Protein AF-A0A7J6WG09-F1 (afdb_monomer_lite)

pLDDT: mean 73.71, std 20.92, range [39.12, 95.19]

Radius of gyration: 20.55 Å; chains: 1; bounding box: 60×55×43 Å

Secondary structure (DSSP, 8-state):
--------------------S-----------S--PPPPHHHHHHHHHHHHHTT----SS-HHHHHHHHHHHHHHHHH-TTTHHHHHHHHHHHHHHHTTT-HHHHHHHHHHHHHHHT-

Organism: Thalictrum thalictroides (NCBI:txid46969)

Foldseek 3Di:
DDDDDDDDDDDDDDDDDPPDDDPPDDDDPDDPDDPDDQDPLLLVLLVLLLVLVPDDDDPDDSVVVNVSSVVSLVVQCVDPVRVVVSLVSLVVVLVVCVPPDVSSVVVSVVVVCVSVVD

Sequence (118 aa):
MSSSFSPSSSSPGSSRLQQQQQFGGVSQRLRSSSLRKPPEPLRRAVADCLASSSSSSLHGNPSTVASEAAKTLRDYLAASSTTDLAYSVIVEHALAERERSPAVVAKCVILLKRHLMR

Structure (mmCIF, N/CA/C/O backbone):
data_AF-A0A7J6WG09-F1
#
_entry.id   AF-A0A7J6WG09-F1
#
loop_
_atom_site.group_PDB
_atom_site.id
_atom_site.type_symbol
_atom_site.label_atom_id
_atom_site.label_alt_id
_atom_site.label_comp_id
_atom_site.label_asym_id
_atom_site.label_entity_id
_atom_site.label_seq_id
_atom_site.pdbx_PDB_ins_code
_atom_site.Cartn_x
_atom_site.Cartn_y
_atom_site.Cartn_z
_atom_site.occupancy
_atom_site.B_iso_or_equiv
_atom_site.auth_seq_id
_atom_site.auth_comp_id
_atom_site.auth_asym_id
_atom_site.auth_atom_id
_atom_site.pdbx_PDB_model_num
ATOM 1 N N . MET A 1 1 ? 42.810 40.769 25.353 1.00 39.66 1 MET A N 1
ATOM 2 C CA . MET A 1 1 ? 41.442 41.329 25.355 1.00 39.66 1 MET A CA 1
ATOM 3 C C . MET A 1 1 ? 40.710 40.726 24.168 1.00 39.66 1 MET A C 1
ATOM 5 O O . MET A 1 1 ? 41.124 40.955 23.041 1.00 39.66 1 MET A O 1
ATOM 9 N N . SER A 1 2 ? 39.736 39.858 24.433 1.00 41.44 2 SER A N 1
ATOM 10 C CA . SER A 1 2 ? 38.952 39.124 23.432 1.00 41.44 2 SER A CA 1
ATOM 11 C C . SER A 1 2 ? 37.855 40.004 22.830 1.00 41.44 2 SER A C 1
ATOM 13 O O . SER A 1 2 ? 37.256 40.802 23.546 1.00 41.44 2 SER A O 1
ATOM 15 N N . SER A 1 3 ? 37.525 39.812 21.555 1.00 43.69 3 SER A N 1
ATOM 16 C CA . SER A 1 3 ? 36.166 40.051 21.048 1.00 43.69 3 SER A CA 1
ATOM 17 C C . SER A 1 3 ? 35.904 39.199 19.808 1.00 43.69 3 SER A C 1
ATOM 19 O O . SER A 1 3 ? 36.690 39.169 18.866 1.00 43.69 3 SER A O 1
ATOM 21 N N . SER A 1 4 ? 34.797 38.465 19.891 1.00 47.41 4 SER A N 1
ATOM 22 C CA . SER A 1 4 ? 34.216 37.580 18.887 1.00 47.41 4 SER A CA 1
ATOM 23 C C . SER A 1 4 ? 33.743 38.324 17.644 1.00 47.41 4 SER A C 1
ATOM 25 O O . SER A 1 4 ? 33.226 39.431 17.758 1.00 47.41 4 SER A O 1
ATOM 27 N N . PHE A 1 5 ? 33.720 37.624 16.509 1.00 51.56 5 PHE A N 1
ATOM 28 C CA . PHE A 1 5 ? 32.692 37.836 15.492 1.00 51.56 5 PHE A CA 1
ATOM 29 C C . PHE A 1 5 ? 32.085 36.490 15.084 1.00 51.56 5 PHE A C 1
ATOM 31 O O . PHE A 1 5 ? 32.734 35.649 14.466 1.00 51.56 5 PHE A O 1
ATOM 38 N N . SER A 1 6 ? 30.833 36.287 15.494 1.00 54.16 6 SER A N 1
ATOM 39 C CA . SER A 1 6 ? 29.961 35.192 15.067 1.00 54.16 6 SER A CA 1
ATOM 40 C C . SER A 1 6 ? 29.378 35.490 13.678 1.00 54.16 6 SER A C 1
ATOM 42 O O . SER A 1 6 ? 28.986 36.634 13.437 1.00 54.16 6 SER A O 1
ATOM 44 N N . PRO A 1 7 ? 29.213 34.498 12.786 1.00 46.69 7 PRO A N 1
ATOM 45 C CA . PRO A 1 7 ? 28.351 34.639 11.620 1.00 46.69 7 PRO A CA 1
ATOM 46 C C . PRO A 1 7 ? 26.896 34.361 12.024 1.00 46.69 7 PRO A C 1
ATOM 48 O O . PRO A 1 7 ? 26.523 33.225 12.316 1.00 46.69 7 PRO A O 1
ATOM 51 N N . SER A 1 8 ? 26.068 35.405 12.062 1.00 41.91 8 SER A N 1
ATOM 52 C CA . SER A 1 8 ? 24.629 35.263 12.290 1.00 41.91 8 SER A CA 1
ATOM 53 C C . SER A 1 8 ? 23.900 34.879 11.008 1.00 41.91 8 SER A C 1
ATOM 55 O O . SER A 1 8 ? 23.999 35.528 9.969 1.00 41.91 8 SER A O 1
ATOM 57 N N . SER A 1 9 ? 23.125 33.813 11.156 1.00 52.38 9 SER A N 1
ATOM 58 C CA . SER A 1 9 ? 22.064 33.324 10.291 1.00 52.38 9 SER A CA 1
ATOM 59 C C . SER A 1 9 ? 21.100 34.410 9.814 1.00 52.38 9 SER A C 1
ATOM 61 O O . SER A 1 9 ? 20.643 35.236 10.605 1.00 52.38 9 SER A O 1
ATOM 63 N N . SER A 1 10 ? 20.658 34.310 8.563 1.00 50.47 10 SER A N 1
ATOM 64 C CA . SER A 1 10 ? 19.381 34.871 8.114 1.00 50.47 10 SER A CA 1
ATOM 65 C C . SER A 1 10 ? 18.811 33.993 6.998 1.00 50.47 10 SER A C 1
ATOM 67 O O . SER A 1 10 ? 19.282 34.021 5.866 1.00 50.47 10 SER A O 1
ATOM 69 N N . SER A 1 11 ? 17.813 33.174 7.334 1.00 48.09 11 SER A N 1
ATOM 70 C CA . SER A 1 11 ? 16.856 32.614 6.368 1.00 48.09 11 SER A CA 1
ATOM 71 C C . SER A 1 11 ? 15.850 33.708 5.972 1.00 48.09 11 SER A C 1
ATOM 73 O O . SER A 1 11 ? 15.589 34.601 6.779 1.00 48.09 11 SER A O 1
ATOM 75 N N . PRO A 1 12 ? 15.247 33.650 4.771 1.00 47.66 12 PRO A N 1
ATOM 76 C CA . PRO A 1 12 ? 13.875 33.140 4.696 1.00 47.66 12 PRO A CA 1
ATOM 77 C C . PRO A 1 12 ? 13.573 32.357 3.403 1.00 47.66 12 PRO A C 1
ATOM 79 O O . PRO A 1 12 ? 14.334 32.346 2.440 1.00 47.66 12 PRO A O 1
ATOM 82 N N . GLY A 1 13 ? 12.446 31.647 3.424 1.00 47.19 13 GLY A N 1
ATOM 83 C CA . GLY A 1 13 ? 12.064 30.637 2.447 1.00 47.19 13 GLY A CA 1
ATOM 84 C C . GLY A 1 13 ? 11.840 31.115 1.010 1.00 47.19 13 GLY A C 1
ATOM 85 O O . GLY A 1 13 ? 11.351 32.209 0.746 1.00 47.19 13 GLY A O 1
ATOM 86 N N . SER A 1 14 ? 12.079 30.191 0.082 1.00 44.84 14 SER A N 1
ATOM 87 C CA . SER A 1 14 ? 11.419 30.155 -1.221 1.00 44.84 14 SER A CA 1
ATOM 88 C C . SER A 1 14 ? 10.707 28.818 -1.365 1.00 44.84 14 SER A C 1
ATOM 90 O O . SER A 1 14 ? 11.244 27.824 -1.840 1.00 44.84 14 SER A O 1
ATOM 92 N N . SER A 1 15 ? 9.468 28.818 -0.889 1.00 50.62 15 SER A N 1
ATOM 93 C CA . SER A 1 15 ? 8.436 27.882 -1.300 1.00 50.62 15 SER A CA 1
ATOM 94 C C . SER A 1 15 ? 7.737 28.522 -2.491 1.00 50.62 15 SER A C 1
ATOM 96 O O . SER A 1 15 ? 7.113 29.563 -2.311 1.00 50.62 15 SER A O 1
ATOM 98 N N . ARG A 1 16 ? 7.876 27.958 -3.695 1.00 48.69 16 ARG A N 1
ATOM 99 C CA . ARG A 1 16 ? 6.929 28.131 -4.810 1.00 48.69 16 ARG A CA 1
ATOM 100 C C . ARG A 1 16 ? 7.189 27.074 -5.890 1.00 48.69 16 ARG A C 1
ATOM 102 O O . ARG A 1 16 ? 8.178 27.118 -6.604 1.00 48.69 16 ARG A O 1
ATOM 109 N N . LEU A 1 17 ? 6.214 26.171 -6.003 1.00 51.06 17 LEU A N 1
ATOM 110 C CA . LEU A 1 17 ? 5.661 25.666 -7.263 1.00 51.06 17 LEU A CA 1
ATOM 111 C C . LEU A 1 17 ? 6.627 24.998 -8.259 1.00 51.06 17 LEU A C 1
ATOM 113 O O . LEU A 1 17 ? 7.008 25.594 -9.256 1.00 51.06 17 LEU A O 1
ATOM 117 N N . GLN A 1 18 ? 6.809 23.684 -8.108 1.00 46.03 18 GLN A N 1
ATOM 118 C CA . GLN A 1 18 ? 6.645 22.759 -9.244 1.00 46.03 18 GLN A CA 1
ATOM 119 C C . GLN A 1 18 ? 5.692 21.624 -8.857 1.00 46.03 18 GLN A C 1
ATOM 121 O O . GLN A 1 18 ? 5.986 20.434 -8.876 1.00 46.03 18 GLN A O 1
ATOM 126 N N . GLN A 1 19 ? 4.485 22.056 -8.497 1.00 48.72 19 GLN A N 1
ATOM 127 C CA . GLN A 1 19 ? 3.266 21.267 -8.548 1.00 48.72 19 GLN A CA 1
ATOM 128 C C . GLN A 1 19 ? 2.838 21.147 -10.018 1.00 48.72 19 GLN A C 1
ATOM 130 O O . GLN A 1 19 ? 1.933 21.852 -10.438 1.00 48.72 19 GLN A O 1
ATOM 135 N N . GLN A 1 20 ? 3.502 20.309 -10.818 1.00 46.72 20 GLN A N 1
ATOM 136 C CA . GLN A 1 20 ? 2.945 19.794 -12.080 1.00 46.72 20 GLN A CA 1
ATOM 137 C C . GLN A 1 20 ? 3.859 18.727 -12.694 1.00 46.72 20 GLN A C 1
ATOM 139 O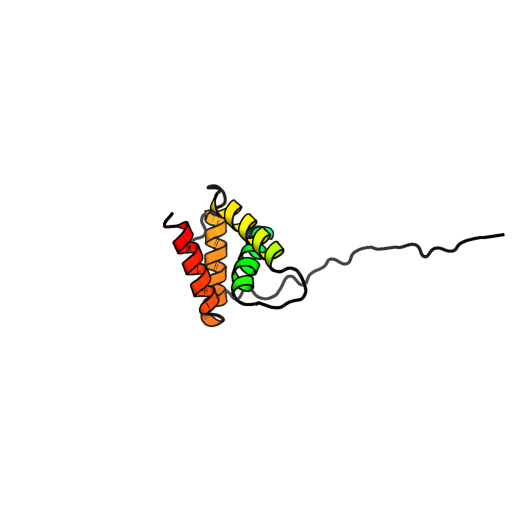 O . GLN A 1 20 ? 4.560 18.964 -13.669 1.00 46.72 20 GLN A O 1
ATOM 144 N N . GLN A 1 21 ? 3.819 17.511 -12.154 1.00 43.38 21 GLN A N 1
ATOM 145 C CA . GLN A 1 21 ? 4.139 16.329 -12.952 1.00 43.38 21 GLN A CA 1
ATOM 146 C C . GLN A 1 21 ? 2.906 15.428 -12.994 1.00 43.38 21 GLN A C 1
ATOM 148 O O . GLN A 1 21 ? 2.626 14.635 -12.101 1.00 43.38 21 GLN A O 1
ATOM 153 N N . GLN A 1 22 ? 2.102 15.733 -14.015 1.00 42.53 22 GLN A N 1
ATOM 154 C CA . GLN A 1 22 ? 1.271 14.842 -14.820 1.00 42.53 22 GLN A CA 1
ATOM 155 C C . GLN A 1 22 ? 0.626 13.651 -14.100 1.00 42.53 22 GLN A C 1
ATOM 157 O O . GLN A 1 22 ? 1.085 12.515 -14.166 1.00 42.53 22 GLN A O 1
ATOM 162 N N . PHE A 1 23 ? -0.561 13.909 -13.550 1.00 39.75 23 PHE A N 1
ATOM 163 C CA . PHE A 1 23 ? -1.635 12.920 -13.584 1.00 39.75 23 PHE A CA 1
ATOM 164 C C . PHE A 1 23 ? -2.135 12.825 -15.035 1.00 39.75 23 PHE A C 1
ATOM 166 O O . PHE A 1 23 ? -2.925 13.654 -15.485 1.00 39.75 23 PHE A O 1
ATOM 173 N N . GLY A 1 24 ? -1.622 11.844 -15.781 1.00 39.12 24 GLY A N 1
ATOM 174 C CA . GLY A 1 24 ? -2.231 11.393 -17.031 1.00 39.12 24 GLY A CA 1
ATOM 175 C C . GLY A 1 24 ? -3.577 10.744 -16.715 1.00 39.12 24 GLY A C 1
ATOM 176 O O . GLY A 1 24 ? -3.650 9.822 -15.906 1.00 39.12 24 GLY A O 1
ATOM 177 N N . GLY A 1 25 ? -4.647 11.297 -17.280 1.00 49.22 25 GLY A N 1
ATOM 178 C CA . GLY A 1 25 ? -6.014 10.887 -16.997 1.00 49.22 25 GLY A CA 1
ATOM 179 C C . GLY A 1 25 ? -6.384 9.530 -17.584 1.00 49.22 25 GLY A C 1
ATOM 180 O O . GLY A 1 25 ? -5.916 9.164 -18.652 1.00 49.22 25 GLY A O 1
ATOM 181 N N . VAL A 1 26 ? -7.301 8.846 -16.901 1.00 40.34 26 VAL A N 1
ATOM 182 C CA . VAL A 1 26 ? -8.430 8.118 -17.496 1.00 40.34 26 VAL A CA 1
ATOM 183 C C . VAL A 1 26 ? -9.480 7.877 -16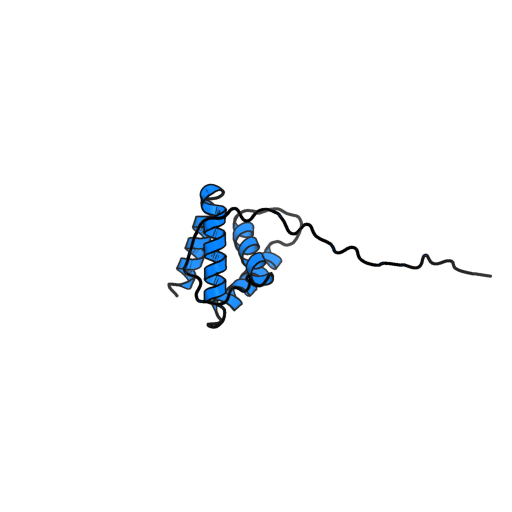.405 1.00 40.34 26 VAL A C 1
ATOM 185 O O . VAL A 1 26 ? -9.160 7.479 -15.288 1.00 40.34 26 VAL A O 1
ATOM 188 N N . SER A 1 27 ? -10.722 8.225 -16.748 1.00 51.00 27 SER A N 1
ATOM 189 C CA . SER A 1 27 ? -12.028 7.861 -16.181 1.00 51.00 27 SER A CA 1
ATOM 190 C C . SER A 1 27 ? -12.055 7.006 -14.914 1.00 51.00 27 SER A C 1
ATOM 192 O O . SER A 1 27 ? -11.573 5.891 -14.976 1.00 51.00 27 SER A O 1
ATOM 194 N N . GLN A 1 28 ? -12.766 7.447 -13.862 1.00 47.31 28 GLN A N 1
ATOM 195 C CA . GLN A 1 28 ? -13.787 6.633 -13.165 1.00 47.31 28 GLN A CA 1
ATOM 196 C C . GLN A 1 28 ? -14.744 7.542 -12.373 1.00 47.31 28 GLN A C 1
ATOM 198 O O . GLN A 1 28 ? -14.392 8.165 -11.369 1.00 47.31 28 GLN A O 1
ATOM 203 N N . ARG A 1 29 ? -15.976 7.621 -12.880 1.00 52.59 29 ARG A N 1
ATOM 204 C CA . ARG A 1 29 ? -17.140 8.348 -12.363 1.00 52.59 29 ARG A CA 1
ATOM 205 C C . ARG A 1 29 ? -17.803 7.569 -11.219 1.00 52.59 29 ARG A C 1
ATOM 207 O O . ARG A 1 29 ? -18.988 7.292 -11.292 1.00 52.59 29 ARG A O 1
ATOM 214 N N . LEU A 1 30 ? -17.055 7.188 -10.186 1.00 49.81 30 LEU A N 1
ATOM 215 C CA . LEU A 1 30 ? -17.594 6.545 -8.979 1.00 49.81 30 LEU A CA 1
ATOM 216 C C . LEU A 1 30 ? -16.671 6.873 -7.790 1.00 49.81 30 LEU A C 1
ATOM 218 O O . LEU A 1 30 ? -15.820 6.076 -7.422 1.00 49.81 30 LEU A O 1
ATOM 222 N N . ARG A 1 31 ? -16.759 8.085 -7.228 1.00 49.28 31 ARG A N 1
ATOM 223 C CA . ARG A 1 31 ? -15.966 8.495 -6.046 1.00 49.28 31 ARG A CA 1
ATOM 224 C C . ARG A 1 31 ? -16.844 9.107 -4.960 1.00 49.28 31 ARG A C 1
ATOM 226 O O . ARG A 1 31 ? -16.646 10.248 -4.552 1.00 49.28 31 ARG A O 1
ATOM 233 N N . SER A 1 32 ? -17.824 8.336 -4.503 1.00 47.16 32 SER A N 1
ATOM 234 C CA . SER A 1 32 ? -18.607 8.682 -3.315 1.00 47.16 32 SER A CA 1
ATOM 235 C C . SER A 1 32 ? -17.951 8.095 -2.058 1.00 47.16 32 SER A C 1
ATOM 237 O O . SER A 1 32 ? -18.446 7.142 -1.476 1.00 47.16 32 SER A O 1
ATOM 239 N N . SER A 1 33 ? -16.804 8.660 -1.676 1.00 46.88 33 SER A N 1
ATOM 240 C CA . SER A 1 33 ? -16.301 8.756 -0.296 1.00 46.88 33 SER A CA 1
ATOM 241 C C . SER A 1 33 ? -15.107 9.732 -0.309 1.00 46.88 33 SER A C 1
ATOM 243 O O . SER A 1 33 ? -14.066 9.481 -0.899 1.00 46.88 33 SER A O 1
ATOM 245 N N . SER A 1 34 ? -15.336 10.939 0.216 1.00 45.47 34 SER A N 1
ATOM 246 C CA . SER A 1 34 ? -14.413 12.071 0.430 1.00 45.47 34 SER A CA 1
ATOM 247 C C . SER A 1 34 ? -13.038 12.081 -0.269 1.00 45.47 34 SER A C 1
ATOM 249 O O . SER A 1 34 ? -12.069 11.480 0.180 1.00 45.47 34 SER A O 1
ATOM 251 N N . LEU A 1 35 ? -12.936 12.953 -1.279 1.00 50.91 35 LEU A N 1
ATOM 252 C CA . LEU A 1 35 ? -11.765 13.396 -2.057 1.00 50.91 35 LEU A CA 1
ATOM 253 C C . LEU A 1 35 ? -10.638 14.069 -1.233 1.00 50.91 35 LEU A C 1
ATOM 255 O O . LEU A 1 35 ? -10.156 15.150 -1.584 1.00 50.91 35 LEU A O 1
ATOM 259 N N . ARG A 1 36 ? -10.186 13.475 -0.130 1.00 63.88 36 ARG A N 1
ATOM 260 C CA . ARG A 1 36 ? -8.967 13.916 0.556 1.00 63.88 36 ARG A CA 1
ATOM 261 C C . ARG A 1 36 ? -7.856 12.939 0.212 1.00 63.88 36 ARG A C 1
ATOM 263 O O . ARG A 1 36 ? -7.985 11.737 0.403 1.00 63.88 36 ARG A O 1
ATOM 270 N N . LYS A 1 37 ? -6.774 13.476 -0.353 1.00 73.38 37 LYS A N 1
ATOM 271 C CA . LYS A 1 37 ? -5.566 12.713 -0.671 1.00 73.38 37 LYS A CA 1
ATOM 272 C C . LYS A 1 37 ? -5.136 11.942 0.592 1.00 73.38 37 LYS A C 1
ATOM 274 O O . LYS A 1 37 ? -5.124 12.565 1.657 1.00 73.38 37 LYS A O 1
ATOM 279 N N . PRO A 1 38 ? -4.833 10.634 0.502 1.00 80.25 38 PRO A N 1
ATOM 280 C CA . PRO A 1 38 ? -4.488 9.840 1.674 1.00 80.25 38 PRO A CA 1
ATOM 281 C C . PRO A 1 38 ? -3.301 10.462 2.422 1.00 80.25 38 PRO A C 1
ATOM 283 O O . PRO A 1 38 ? -2.405 11.021 1.777 1.00 80.25 38 PRO A O 1
ATOM 286 N N . PRO A 1 39 ? -3.293 10.394 3.765 1.00 88.94 39 PRO A N 1
ATOM 287 C CA . PRO A 1 39 ? -2.289 11.042 4.592 1.00 88.94 39 PRO A CA 1
ATOM 288 C C . PRO A 1 39 ? -0.897 10.513 4.248 1.00 88.94 39 PRO A C 1
ATOM 290 O O . PRO A 1 39 ? -0.712 9.325 3.974 1.00 88.94 39 PRO A O 1
ATOM 293 N N . GLU A 1 40 ? 0.090 11.408 4.271 1.00 91.12 40 GLU A N 1
ATOM 294 C CA . GLU A 1 40 ? 1.462 11.078 3.874 1.00 91.12 40 GLU A CA 1
ATOM 295 C C . GLU A 1 40 ? 2.059 9.873 4.611 1.00 91.12 40 GLU A C 1
ATOM 297 O O . GLU A 1 40 ? 2.638 9.014 3.939 1.00 91.12 40 GLU A O 1
ATOM 302 N N . PRO A 1 41 ? 1.853 9.719 5.936 1.00 92.94 41 PRO A N 1
ATOM 303 C CA . PRO A 1 41 ? 2.329 8.545 6.660 1.00 92.94 41 PRO A CA 1
ATOM 304 C C . PRO A 1 41 ? 1.831 7.219 6.077 1.00 92.94 41 PRO A C 1
ATOM 306 O O . PRO A 1 41 ? 2.597 6.265 5.993 1.00 92.94 41 PRO A O 1
ATOM 309 N N . LEU A 1 42 ? 0.575 7.157 5.619 1.00 92.25 42 LEU A N 1
ATOM 310 C CA . LEU A 1 42 ? 0.002 5.939 5.047 1.00 92.25 42 LEU A CA 1
ATOM 311 C C . LEU A 1 42 ? 0.619 5.621 3.681 1.00 92.25 42 LEU A C 1
ATOM 313 O O . LEU A 1 42 ? 1.000 4.479 3.425 1.00 92.25 42 LEU A O 1
ATOM 317 N N . ARG A 1 43 ? 0.764 6.633 2.816 1.00 92.25 43 ARG A N 1
ATOM 318 C CA . ARG A 1 43 ? 1.396 6.461 1.497 1.00 92.25 43 ARG A CA 1
ATOM 319 C C . ARG A 1 43 ? 2.834 5.964 1.635 1.00 92.25 43 ARG A C 1
ATOM 321 O O . ARG A 1 43 ? 3.235 5.032 0.938 1.00 92.25 43 ARG A O 1
ATOM 328 N N . ARG A 1 44 ? 3.590 6.566 2.559 1.00 90.62 44 ARG A N 1
ATOM 329 C CA . ARG A 1 44 ? 4.983 6.207 2.827 1.00 90.62 44 ARG A CA 1
ATOM 330 C C . ARG A 1 44 ? 5.104 4.800 3.410 1.00 90.62 44 ARG A C 1
ATOM 332 O O . ARG A 1 44 ? 5.901 4.011 2.913 1.00 90.62 44 ARG A O 1
ATOM 339 N N . ALA A 1 45 ? 4.254 4.462 4.379 1.00 92.56 45 ALA A N 1
ATOM 340 C CA . ALA A 1 45 ? 4.234 3.144 5.000 1.00 92.56 45 ALA A CA 1
ATOM 341 C C . ALA A 1 45 ? 4.000 2.012 3.985 1.00 92.56 45 ALA A C 1
ATOM 343 O O . ALA A 1 45 ? 4.700 1.002 4.023 1.00 92.56 45 ALA A O 1
ATOM 344 N N . VAL A 1 46 ? 3.062 2.185 3.045 1.00 92.25 46 VAL A N 1
ATOM 345 C CA . VAL A 1 46 ? 2.807 1.188 1.989 1.00 92.25 46 VAL A CA 1
ATOM 346 C C . VAL A 1 46 ? 4.039 0.998 1.104 1.00 92.25 46 VAL A C 1
ATOM 348 O O . VAL A 1 46 ? 4.461 -0.138 0.888 1.00 92.25 46 VAL A O 1
ATOM 351 N N . ALA A 1 47 ? 4.659 2.091 0.650 1.00 90.50 47 ALA A N 1
ATOM 352 C CA . ALA A 1 47 ? 5.867 2.018 -0.167 1.00 90.50 47 ALA A CA 1
ATOM 353 C C . ALA A 1 47 ? 7.023 1.319 0.573 1.00 90.50 47 ALA A C 1
ATOM 355 O O . ALA A 1 47 ? 7.641 0.410 0.021 1.00 90.50 47 ALA A O 1
ATOM 356 N N . ASP A 1 48 ? 7.273 1.675 1.836 1.00 88.62 48 ASP A N 1
ATOM 357 C CA . ASP A 1 48 ? 8.386 1.128 2.622 1.00 88.62 48 ASP A CA 1
ATOM 358 C C . ASP A 1 48 ? 8.176 -0.352 3.001 1.00 88.62 48 ASP A C 1
ATOM 360 O O . ASP A 1 48 ? 9.126 -1.144 2.961 1.00 88.62 48 ASP A O 1
ATOM 364 N N . CYS A 1 49 ? 6.940 -0.770 3.307 1.00 87.56 49 CYS A N 1
ATOM 365 C CA . CYS A 1 49 ? 6.616 -2.178 3.563 1.00 87.56 49 CYS A CA 1
ATOM 366 C C . CYS A 1 49 ? 6.841 -3.065 2.330 1.00 87.56 49 CYS A C 1
ATOM 368 O O . CYS A 1 49 ? 7.347 -4.186 2.445 1.00 87.56 49 CYS A O 1
ATOM 370 N N . LEU A 1 50 ? 6.473 -2.574 1.145 1.00 84.81 50 LEU A N 1
ATOM 371 C CA . LEU A 1 50 ? 6.588 -3.326 -0.105 1.00 84.81 50 LEU A CA 1
ATOM 372 C C . LEU A 1 50 ? 8.027 -3.315 -0.652 1.00 84.81 50 LEU A C 1
ATOM 374 O O . LEU A 1 50 ? 8.487 -4.341 -1.170 1.00 84.81 50 LEU A O 1
ATOM 378 N N . ALA A 1 51 ? 8.758 -2.210 -0.456 1.00 77.31 51 ALA A N 1
ATOM 379 C CA . ALA A 1 51 ? 10.166 -2.049 -0.824 1.00 77.31 51 ALA A CA 1
ATOM 380 C C . ALA A 1 51 ? 11.122 -2.864 0.063 1.00 77.31 51 ALA A C 1
ATOM 382 O O . ALA A 1 51 ? 12.053 -3.480 -0.454 1.00 77.31 51 ALA A O 1
ATOM 383 N N . SER A 1 52 ? 10.871 -2.959 1.376 1.00 64.62 52 SER A N 1
ATOM 384 C CA . SER A 1 52 ? 11.712 -3.758 2.293 1.00 64.62 52 SER A CA 1
ATOM 385 C C . SER A 1 52 ? 11.697 -5.252 1.969 1.00 64.62 52 SER A C 1
ATOM 387 O O . SER A 1 52 ? 12.652 -5.967 2.249 1.00 64.62 52 SER A O 1
ATOM 389 N N . SER A 1 53 ? 10.640 -5.729 1.309 1.00 58.62 53 SER A N 1
ATOM 390 C CA . SER A 1 53 ? 10.578 -7.104 0.806 1.00 58.62 53 SER A CA 1
ATOM 391 C C . SER A 1 53 ? 11.376 -7.302 -0.500 1.00 58.62 53 SER A C 1
ATOM 393 O O . SER A 1 53 ? 11.354 -8.399 -1.053 1.00 58.62 53 SER A O 1
ATOM 395 N N . SER A 1 54 ? 11.966 -6.246 -1.073 1.00 53.69 54 SER A N 1
ATOM 396 C CA . SER A 1 54 ? 12.720 -6.255 -2.343 1.00 53.69 54 SER A CA 1
ATOM 397 C C . SER A 1 54 ? 14.190 -5.837 -2.189 1.00 53.69 54 SER A C 1
ATOM 399 O O . SER A 1 54 ? 14.980 -6.124 -3.083 1.00 53.69 54 SER A O 1
ATOM 401 N N . SER A 1 55 ? 14.577 -5.169 -1.096 1.00 48.81 55 SER A N 1
ATOM 402 C CA . SER A 1 55 ? 15.917 -4.583 -0.953 1.00 48.81 55 SER A CA 1
ATOM 403 C C . SER A 1 55 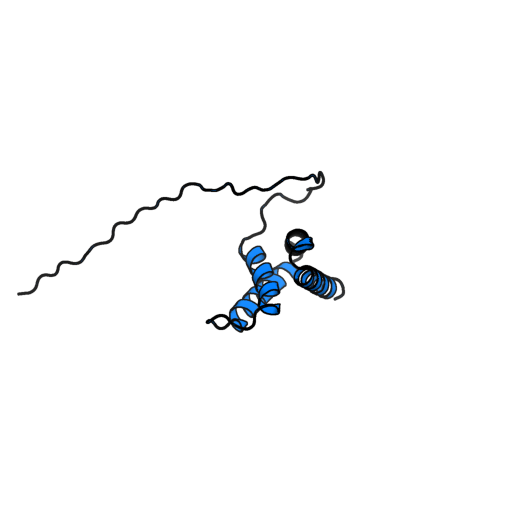? 16.552 -4.897 0.400 1.00 48.81 55 SER A C 1
ATOM 405 O O . SER A 1 55 ? 16.430 -4.150 1.367 1.00 48.81 55 SER A O 1
ATOM 407 N N . SER A 1 56 ? 17.306 -5.992 0.444 1.00 48.94 56 SER A N 1
ATOM 408 C CA . SER A 1 56 ? 18.401 -6.175 1.395 1.00 48.94 56 SER A CA 1
ATOM 409 C C . SER A 1 56 ? 19.618 -5.397 0.887 1.00 48.94 56 SER A C 1
ATOM 411 O O . SER A 1 56 ? 20.297 -5.893 -0.009 1.00 48.94 56 SER A O 1
ATOM 413 N N . SER A 1 57 ? 19.858 -4.192 1.415 1.00 50.44 57 SER A N 1
ATOM 414 C CA . SER A 1 57 ? 21.123 -3.414 1.392 1.00 50.44 57 SER A CA 1
ATOM 415 C C . SER A 1 57 ? 20.862 -1.946 1.073 1.00 50.44 57 SER A C 1
ATOM 417 O O . SER A 1 57 ? 20.777 -1.589 -0.092 1.00 50.44 57 SER A O 1
ATOM 419 N N . LEU A 1 58 ? 20.782 -1.099 2.099 1.00 50.62 58 LEU A N 1
ATOM 420 C CA . LEU A 1 58 ? 21.123 0.328 2.063 1.00 50.62 58 LEU A CA 1
ATOM 421 C C . LEU A 1 58 ? 21.464 0.733 3.508 1.00 50.62 58 LEU A C 1
ATOM 423 O O . LEU A 1 58 ? 20.867 0.234 4.457 1.00 50.62 58 LEU A O 1
ATOM 427 N N . HIS A 1 59 ? 22.489 1.566 3.663 1.00 46.84 59 HIS A N 1
ATOM 428 C CA . HIS A 1 59 ? 23.227 1.865 4.895 1.00 46.84 59 HIS A CA 1
ATOM 429 C C . HIS A 1 59 ? 22.400 2.644 5.946 1.00 46.84 59 HIS A C 1
ATOM 431 O O . HIS A 1 59 ? 22.549 3.850 6.125 1.00 46.84 59 HIS A O 1
ATOM 437 N N . GLY A 1 60 ? 21.512 1.931 6.634 1.00 59.91 60 GLY A N 1
ATOM 438 C CA . GLY A 1 60 ? 20.692 2.353 7.773 1.00 59.91 60 GLY A CA 1
ATOM 439 C C . GLY A 1 60 ? 19.869 1.148 8.225 1.00 59.91 60 GLY A C 1
ATOM 440 O O . GLY A 1 60 ? 19.600 0.295 7.393 1.00 59.91 60 GLY A O 1
ATOM 441 N N . ASN A 1 61 ? 19.517 1.010 9.509 1.00 59.94 61 ASN A N 1
ATOM 442 C CA . ASN A 1 61 ? 18.851 -0.199 10.018 1.00 59.94 61 ASN A CA 1
ATOM 443 C C . ASN A 1 61 ? 17.466 -0.380 9.347 1.00 59.94 61 ASN A C 1
ATOM 445 O O . ASN A 1 61 ? 16.490 0.235 9.787 1.00 59.94 61 ASN A O 1
ATOM 449 N N . PRO A 1 62 ? 17.339 -1.193 8.277 1.00 63.47 62 PRO A N 1
ATOM 450 C CA . PRO A 1 62 ? 16.133 -1.202 7.445 1.00 63.47 62 PRO A CA 1
ATOM 451 C C . PRO A 1 62 ? 14.967 -1.842 8.206 1.00 63.47 62 PRO A C 1
ATOM 453 O O . PRO A 1 62 ? 13.802 -1.530 7.982 1.00 63.47 62 PRO A O 1
ATOM 456 N N . SER A 1 63 ? 15.303 -2.684 9.183 1.00 67.25 63 SER A N 1
ATOM 457 C CA . SER A 1 63 ? 14.398 -3.406 10.060 1.00 67.25 63 SER A CA 1
ATOM 458 C C . SER A 1 63 ? 13.552 -2.486 10.942 1.00 67.25 63 SER A C 1
ATOM 460 O O . SER A 1 63 ? 12.379 -2.780 11.154 1.00 67.25 63 SER A O 1
ATOM 462 N N . THR A 1 64 ? 14.097 -1.370 11.449 1.00 72.69 64 THR A N 1
ATOM 463 C CA . THR A 1 64 ? 13.323 -0.430 12.287 1.00 72.69 64 THR A CA 1
ATOM 464 C C . THR A 1 64 ? 12.348 0.384 11.450 1.00 72.69 64 THR A C 1
ATOM 466 O O . THR A 1 64 ? 11.170 0.425 11.788 1.00 72.69 64 THR A O 1
ATOM 469 N N . VAL A 1 65 ? 12.790 0.924 10.311 1.00 74.19 65 VAL A N 1
ATOM 470 C CA . VAL A 1 65 ? 11.925 1.701 9.403 1.00 74.19 65 VAL A CA 1
ATOM 471 C C . VAL A 1 65 ? 10.811 0.825 8.827 1.00 74.19 65 VAL A C 1
ATOM 473 O O . VAL A 1 65 ? 9.644 1.212 8.835 1.00 74.19 65 VAL A O 1
ATOM 476 N N . ALA A 1 66 ? 11.138 -0.400 8.401 1.00 76.31 66 ALA A N 1
ATOM 477 C CA . ALA A 1 66 ? 10.146 -1.370 7.945 1.00 76.31 66 ALA A CA 1
ATOM 478 C C . ALA A 1 66 ? 9.150 -1.745 9.054 1.00 76.31 66 ALA A C 1
ATOM 480 O O . ALA A 1 66 ? 7.961 -1.924 8.784 1.00 76.31 66 ALA A O 1
ATOM 481 N N . SER A 1 67 ? 9.617 -1.846 10.304 1.00 82.69 67 SER A N 1
ATOM 482 C CA . SER A 1 67 ? 8.768 -2.132 11.463 1.00 82.69 67 SER A CA 1
ATOM 483 C C . SER A 1 67 ? 7.804 -0.981 11.764 1.00 82.69 67 SER A C 1
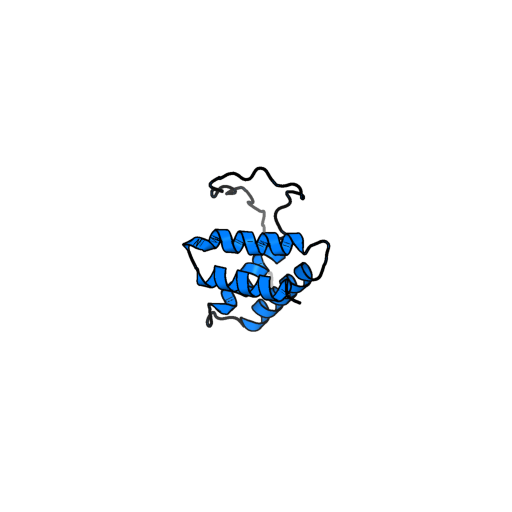ATOM 485 O O . SER A 1 67 ? 6.615 -1.223 11.979 1.00 82.69 67 SER A O 1
ATOM 487 N N . GLU A 1 68 ? 8.274 0.266 11.710 1.00 87.94 68 GLU A N 1
ATOM 488 C CA . GLU A 1 68 ? 7.450 1.463 11.915 1.00 87.94 68 GLU A CA 1
ATOM 489 C C . GLU A 1 68 ? 6.427 1.666 10.794 1.00 87.94 68 GLU A C 1
ATOM 491 O O . GLU A 1 68 ? 5.250 1.924 11.064 1.00 87.94 68 GLU A O 1
ATOM 496 N N . ALA A 1 69 ? 6.837 1.460 9.540 1.00 89.88 69 ALA A N 1
ATOM 497 C CA . ALA A 1 69 ? 5.941 1.451 8.389 1.00 89.88 69 ALA A CA 1
ATOM 498 C C . ALA A 1 69 ? 4.860 0.370 8.545 1.00 89.88 69 ALA A C 1
ATOM 500 O O . ALA A 1 69 ? 3.668 0.643 8.401 1.00 89.88 69 ALA A O 1
ATOM 501 N N . ALA A 1 70 ? 5.254 -0.847 8.933 1.00 89.62 70 ALA A N 1
ATOM 502 C CA . ALA A 1 70 ? 4.312 -1.940 9.136 1.00 89.62 70 ALA A CA 1
ATOM 503 C C . ALA A 1 70 ? 3.365 -1.677 10.311 1.00 89.62 70 ALA A C 1
ATOM 505 O O . ALA A 1 70 ? 2.199 -2.060 10.248 1.00 89.62 70 ALA A O 1
ATOM 506 N N . LYS A 1 71 ? 3.838 -1.031 11.383 1.00 92.38 71 LYS A N 1
ATOM 507 C CA . LYS A 1 71 ? 2.997 -0.603 12.506 1.00 92.38 71 LYS A CA 1
ATOM 508 C C . LYS A 1 71 ? 1.963 0.419 12.044 1.00 92.38 71 LYS A C 1
ATOM 510 O O . LYS A 1 71 ? 0.777 0.165 12.200 1.00 92.38 71 LYS A O 1
ATOM 515 N N . THR A 1 72 ? 2.409 1.474 11.367 1.00 94.06 72 THR A N 1
ATOM 516 C CA . THR A 1 72 ? 1.531 2.509 10.811 1.00 94.06 72 THR A CA 1
ATOM 517 C C . THR A 1 72 ? 0.461 1.890 9.913 1.00 94.06 72 THR A C 1
ATOM 519 O O . THR A 1 72 ? -0.726 2.111 10.125 1.00 94.06 72 THR A O 1
ATOM 522 N N . LEU A 1 73 ? 0.845 1.044 8.952 1.00 93.12 73 LEU A N 1
ATOM 523 C CA . LEU A 1 73 ? -0.112 0.391 8.057 1.00 93.12 73 LEU A CA 1
ATOM 524 C C . LEU A 1 73 ? -1.121 -0.487 8.817 1.00 93.12 73 LEU A C 1
ATOM 526 O O . LEU A 1 73 ? -2.302 -0.492 8.477 1.00 93.12 73 LEU A O 1
ATOM 530 N N . ARG A 1 74 ? -0.683 -1.205 9.861 1.00 93.06 74 ARG A N 1
ATOM 531 C CA . ARG A 1 74 ? -1.590 -1.985 10.717 1.00 93.06 74 ARG A CA 1
ATOM 532 C C . ARG A 1 74 ? -2.579 -1.098 11.467 1.00 93.06 74 ARG A C 1
ATOM 534 O O . ARG A 1 74 ? -3.741 -1.475 11.528 1.00 93.06 74 ARG A O 1
ATOM 541 N N . ASP A 1 75 ? -2.153 0.051 11.982 1.00 94.25 75 ASP A N 1
ATOM 542 C CA . ASP A 1 75 ? -3.031 0.975 12.710 1.00 94.25 75 ASP A CA 1
ATOM 543 C C . ASP A 1 75 ? -4.159 1.495 11.798 1.00 94.25 75 ASP A C 1
ATOM 545 O O . ASP A 1 75 ? -5.327 1.504 12.187 1.00 94.25 75 ASP A O 1
ATOM 549 N N . TYR A 1 76 ? -3.836 1.828 10.542 1.00 9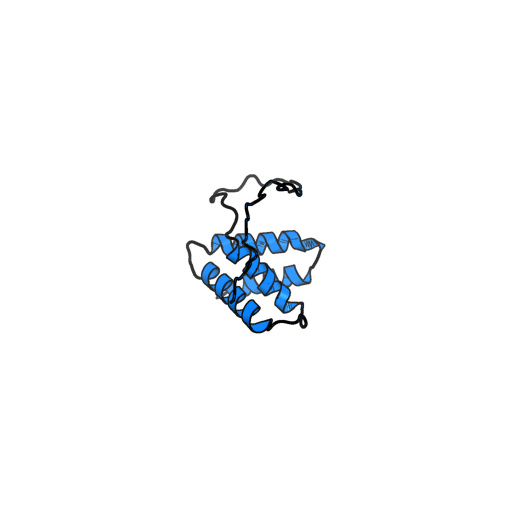4.44 76 TYR A N 1
ATOM 550 C CA . TYR A 1 76 ? -4.833 2.219 9.536 1.00 94.44 76 TYR A CA 1
ATOM 551 C C . TYR A 1 76 ? -5.758 1.063 9.114 1.00 94.44 76 TYR A C 1
ATOM 553 O O . TYR A 1 76 ? -6.931 1.290 8.837 1.00 94.44 76 TYR A O 1
ATOM 561 N N . LEU A 1 77 ? -5.258 -0.176 9.072 1.00 93.00 77 LEU A N 1
ATOM 562 C CA . LEU A 1 77 ? -6.064 -1.362 8.748 1.00 93.00 77 LEU A CA 1
ATOM 563 C C . LEU A 1 77 ? -6.913 -1.868 9.925 1.00 93.00 77 LEU A C 1
ATOM 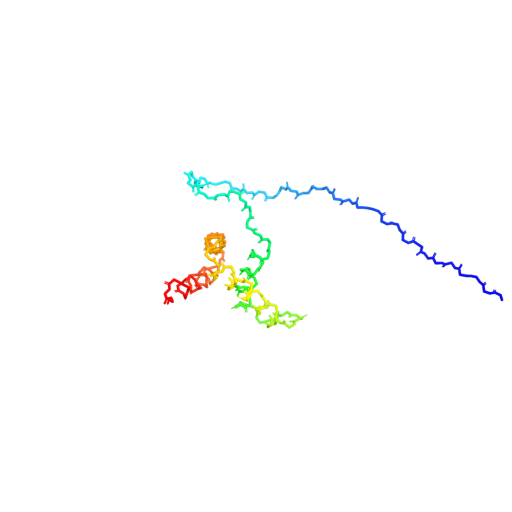565 O O . LEU A 1 77 ? -7.836 -2.645 9.706 1.00 93.00 77 LEU A O 1
ATOM 569 N N . ALA A 1 78 ? -6.588 -1.487 11.162 1.00 92.44 78 ALA A N 1
ATOM 570 C CA . ALA A 1 78 ? -7.316 -1.899 12.361 1.00 92.44 78 ALA A CA 1
ATOM 571 C C . ALA A 1 78 ? -8.478 -0.954 12.705 1.00 92.44 78 ALA A C 1
ATOM 573 O O . ALA A 1 78 ? -9.459 -1.377 13.315 1.00 92.44 78 ALA A O 1
ATOM 574 N N . ALA A 1 79 ? -8.381 0.325 12.333 1.00 92.69 79 ALA A N 1
ATOM 575 C CA . ALA A 1 79 ? -9.418 1.311 12.602 1.00 92.69 79 ALA A CA 1
ATOM 576 C C . ALA A 1 79 ? -10.486 1.316 11.497 1.00 92.69 79 ALA A C 1
ATOM 578 O O . ALA A 1 79 ? -10.203 1.615 10.335 1.00 92.69 79 ALA A O 1
ATOM 579 N N . SER A 1 80 ? -11.745 1.056 11.861 1.00 90.88 80 SER A N 1
ATOM 580 C CA . SER A 1 80 ? -12.878 1.024 10.919 1.00 90.88 80 SER A CA 1
ATOM 581 C C . SER A 1 80 ? -13.073 2.339 10.155 1.00 90.88 80 SER A C 1
ATOM 583 O O . SER A 1 80 ? -13.482 2.325 8.998 1.00 90.88 80 SER A O 1
ATOM 585 N N . SER A 1 81 ? -12.720 3.474 10.766 1.00 92.75 81 SER A N 1
ATOM 586 C CA . SER A 1 81 ? -12.796 4.805 10.153 1.00 92.75 81 SER A CA 1
ATOM 587 C C . SER A 1 81 ? -11.739 5.064 9.074 1.00 92.75 81 SER A C 1
ATOM 589 O O . SER A 1 81 ? -11.909 5.983 8.275 1.00 92.75 81 SER A O 1
ATOM 591 N N . THR A 1 82 ? -10.652 4.289 9.037 1.00 93.38 82 THR A N 1
ATOM 592 C CA . THR A 1 82 ? -9.522 4.505 8.117 1.00 93.38 82 THR A CA 1
ATOM 593 C C . THR A 1 82 ? -9.142 3.271 7.294 1.00 93.38 82 THR A C 1
ATOM 595 O O . THR A 1 82 ? -8.297 3.366 6.401 1.00 93.38 82 THR A O 1
ATOM 598 N N . THR A 1 83 ? -9.820 2.143 7.511 1.00 93.38 83 THR A N 1
ATOM 599 C CA . THR A 1 83 ? -9.597 0.885 6.783 1.00 93.38 83 THR A CA 1
ATOM 600 C C . THR A 1 83 ? -9.825 1.041 5.276 1.00 93.38 83 THR A C 1
ATOM 602 O O . THR A 1 83 ? -9.002 0.594 4.477 1.00 93.38 83 THR A O 1
ATOM 605 N N . ASP A 1 84 ? -10.893 1.735 4.870 1.00 92.75 84 ASP A N 1
ATOM 606 C CA . ASP A 1 84 ? -11.208 1.987 3.454 1.00 92.75 84 ASP A CA 1
ATOM 607 C C . ASP A 1 84 ? -10.102 2.797 2.750 1.00 92.75 84 ASP A C 1
ATOM 609 O O . ASP A 1 84 ? -9.714 2.520 1.612 1.00 92.75 84 ASP A O 1
ATOM 613 N N . LEU A 1 85 ? -9.503 3.741 3.483 1.00 92.69 85 LEU A N 1
ATOM 614 C CA . LEU A 1 85 ? -8.384 4.545 3.005 1.00 92.69 85 LEU A CA 1
ATOM 615 C C . LEU A 1 85 ? -7.122 3.699 2.817 1.00 92.69 85 LEU A C 1
ATOM 617 O O . LEU A 1 85 ? -6.426 3.846 1.813 1.00 92.69 85 LEU A O 1
ATOM 621 N N . ALA A 1 86 ? -6.837 2.798 3.759 1.00 94.25 86 ALA A N 1
ATOM 622 C CA . ALA A 1 86 ? -5.719 1.867 3.654 1.00 94.25 86 ALA A CA 1
ATOM 623 C C . ALA A 1 86 ? -5.865 0.958 2.429 1.00 94.25 86 ALA A C 1
ATOM 625 O O . ALA A 1 86 ? -4.926 0.839 1.639 1.00 94.25 86 ALA A O 1
ATOM 626 N N . TYR A 1 87 ? -7.050 0.375 2.228 1.00 94.88 87 TYR A N 1
ATOM 627 C CA . TYR A 1 87 ? -7.329 -0.453 1.057 1.00 94.88 87 TYR A CA 1
ATOM 628 C C . TYR A 1 87 ? -7.213 0.327 -0.246 1.00 94.88 87 TYR A C 1
ATOM 630 O O . TYR A 1 87 ? -6.557 -0.151 -1.172 1.00 94.88 87 TYR A O 1
ATOM 638 N N . SER A 1 88 ? -7.755 1.544 -0.294 1.00 94.06 88 SER A N 1
ATOM 639 C CA . SER A 1 88 ? -7.633 2.421 -1.457 1.00 94.06 88 SER A CA 1
ATOM 640 C C . SER A 1 88 ? -6.168 2.662 -1.828 1.00 94.06 88 SER A C 1
ATOM 642 O O . SER A 1 88 ? -5.790 2.449 -2.976 1.00 94.06 88 SER A O 1
ATOM 644 N N . VAL A 1 89 ? -5.305 2.998 -0.860 1.00 95.19 89 VAL A N 1
ATOM 645 C CA . VAL A 1 89 ? -3.869 3.224 -1.116 1.00 95.19 89 VAL A CA 1
ATOM 646 C C . VAL A 1 89 ? -3.162 1.958 -1.605 1.00 95.19 89 VAL A C 1
ATOM 648 O O . VAL A 1 89 ? -2.353 2.033 -2.530 1.00 95.19 89 VAL A O 1
ATOM 651 N N . ILE A 1 90 ? -3.453 0.793 -1.017 1.00 94.75 90 ILE A N 1
ATOM 652 C CA . ILE A 1 90 ? -2.839 -0.481 -1.430 1.00 94.75 90 ILE A CA 1
ATOM 653 C C . ILE A 1 90 ? -3.238 -0.833 -2.871 1.00 94.75 90 ILE A C 1
ATOM 655 O O . ILE A 1 90 ? -2.386 -1.235 -3.668 1.00 94.75 90 ILE A O 1
ATOM 659 N N . VAL A 1 91 ? -4.518 -0.667 -3.220 1.00 94.94 91 VAL A N 1
ATOM 660 C CA . VAL A 1 91 ? -5.035 -0.939 -4.569 1.00 94.94 91 VAL A CA 1
ATOM 661 C C . VAL A 1 91 ? -4.481 0.063 -5.578 1.00 94.94 91 VAL A C 1
ATOM 663 O O . VAL A 1 91 ? -4.005 -0.347 -6.635 1.00 94.94 91 VAL A O 1
ATOM 666 N N . GLU A 1 92 ? -4.472 1.358 -5.259 1.00 94.00 92 GLU A N 1
ATOM 667 C CA . GLU A 1 92 ? -3.882 2.390 -6.118 1.00 94.00 92 GLU A CA 1
ATOM 668 C C . GLU A 1 92 ? -2.393 2.123 -6.379 1.00 94.00 92 GLU A C 1
ATOM 670 O O . GLU A 1 92 ? -1.945 2.221 -7.522 1.00 94.00 92 GLU A O 1
ATOM 675 N N . HIS A 1 93 ? -1.638 1.713 -5.354 1.00 93.50 93 HIS A N 1
ATOM 676 C CA . HIS A 1 93 ? -0.233 1.337 -5.505 1.00 93.50 93 HIS A CA 1
ATOM 677 C C . HIS A 1 93 ? -0.060 0.112 -6.415 1.00 93.50 93 HIS A C 1
ATOM 679 O O . HIS A 1 93 ? 0.778 0.125 -7.314 1.00 93.50 93 HIS A O 1
ATOM 685 N N . ALA A 1 94 ? -0.889 -0.923 -6.244 1.00 94.06 94 ALA A N 1
ATOM 686 C CA . ALA A 1 94 ? -0.860 -2.105 -7.104 1.00 94.06 94 ALA A CA 1
ATOM 687 C C . ALA A 1 94 ? -1.193 -1.772 -8.569 1.00 94.06 94 ALA A C 1
ATOM 689 O O . ALA A 1 94 ? -0.556 -2.293 -9.481 1.00 94.06 94 ALA A O 1
ATOM 690 N N . LEU A 1 95 ? -2.168 -0.889 -8.809 1.00 94.25 95 LEU A N 1
ATOM 691 C CA . LEU A 1 95 ? -2.534 -0.453 -10.157 1.00 94.25 95 LEU A CA 1
ATOM 692 C C . LEU A 1 95 ? -1.424 0.373 -10.816 1.00 94.25 95 LEU A C 1
ATOM 694 O O . LEU A 1 95 ? -1.174 0.194 -12.007 1.00 94.25 95 LEU A O 1
ATOM 698 N N . ALA A 1 96 ? -0.753 1.243 -10.056 1.00 93.75 96 ALA A N 1
ATOM 699 C CA . ALA A 1 96 ? 0.373 2.037 -10.546 1.00 93.75 96 ALA A CA 1
ATOM 700 C C . ALA A 1 96 ? 1.588 1.169 -10.920 1.00 93.75 96 ALA A C 1
ATOM 702 O O . ALA A 1 96 ? 2.283 1.466 -11.891 1.00 93.75 96 ALA A O 1
ATOM 703 N N . GLU A 1 97 ? 1.813 0.079 -10.183 1.00 93.31 97 GLU A N 1
ATOM 704 C CA . GLU A 1 97 ? 2.935 -0.842 -10.395 1.00 93.31 97 GLU A CA 1
ATOM 705 C C . GLU A 1 97 ? 2.607 -2.013 -11.333 1.00 93.31 97 GLU A C 1
ATOM 707 O O . GLU A 1 97 ? 3.498 -2.805 -11.643 1.00 93.31 97 GLU A O 1
ATOM 712 N N . ARG A 1 98 ? 1.364 -2.112 -11.831 1.00 92.00 98 ARG A N 1
ATOM 713 C CA . ARG A 1 98 ? 0.863 -3.264 -12.602 1.00 92.00 98 ARG A CA 1
ATOM 714 C C . ARG A 1 98 ? 1.776 -3.685 -13.753 1.00 92.00 98 ARG A C 1
ATOM 716 O O . ARG A 1 98 ? 2.071 -4.867 -13.884 1.00 92.00 98 ARG A O 1
ATOM 723 N N . GLU A 1 99 ? 2.237 -2.719 -14.543 1.00 92.19 99 GLU A N 1
ATOM 724 C CA . GLU A 1 99 ? 3.096 -2.964 -15.712 1.00 92.19 99 GLU A CA 1
ATOM 725 C C . GLU A 1 99 ? 4.598 -2.868 -15.387 1.00 92.19 99 GLU A C 1
ATOM 727 O O . GLU A 1 99 ? 5.436 -3.207 -16.216 1.00 92.19 99 GLU A O 1
ATOM 732 N N . ARG A 1 100 ? 4.959 -2.368 -14.198 1.00 92.81 100 ARG A N 1
ATOM 733 C CA . ARG A 1 100 ? 6.356 -2.102 -13.810 1.00 92.81 100 ARG A CA 1
ATOM 734 C C . ARG A 1 100 ? 6.958 -3.235 -12.996 1.00 92.81 100 ARG A C 1
ATOM 736 O O . ARG A 1 100 ? 8.114 -3.590 -13.198 1.00 92.81 100 ARG A O 1
ATOM 743 N N . SER A 1 101 ? 6.190 -3.772 -12.052 1.00 92.06 101 SER A N 1
ATOM 744 C CA . SER A 1 101 ? 6.684 -4.730 -11.069 1.00 92.06 101 SER A CA 1
ATOM 745 C C . SER A 1 101 ? 5.587 -5.718 -10.659 1.00 92.06 101 SER A C 1
ATOM 747 O O . SER A 1 101 ? 4.890 -5.507 -9.659 1.00 92.06 101 SER A O 1
ATOM 749 N N . PRO A 1 102 ? 5.445 -6.855 -11.371 1.00 90.44 102 PRO A N 1
ATOM 750 C CA . PRO A 1 102 ? 4.459 -7.877 -11.012 1.00 90.44 102 PRO A CA 1
ATOM 751 C C . PRO A 1 102 ? 4.692 -8.445 -9.600 1.00 90.44 102 PRO A C 1
ATOM 753 O O . PRO A 1 102 ? 3.747 -8.853 -8.924 1.00 90.44 102 PRO A O 1
ATOM 756 N N . ALA A 1 103 ? 5.934 -8.411 -9.103 1.00 91.88 103 ALA A N 1
ATOM 757 C CA . ALA A 1 103 ? 6.266 -8.811 -7.738 1.00 91.88 103 ALA A CA 1
ATOM 758 C C . ALA A 1 103 ? 5.644 -7.885 -6.674 1.00 91.88 103 ALA A C 1
ATOM 760 O O . ALA A 1 103 ? 5.208 -8.364 -5.626 1.00 91.88 103 ALA A O 1
ATOM 761 N N . VAL A 1 104 ? 5.575 -6.572 -6.925 1.00 92.06 104 VAL A N 1
ATOM 762 C CA . VAL A 1 104 ? 4.920 -5.617 -6.012 1.00 92.06 104 VAL A CA 1
ATOM 763 C C . VAL A 1 104 ? 3.410 -5.844 -6.000 1.00 92.06 104 VAL A C 1
ATOM 765 O O . VAL A 1 104 ? 2.818 -5.908 -4.924 1.00 92.06 104 VAL A O 1
ATOM 768 N N . VAL A 1 105 ? 2.801 -6.083 -7.167 1.00 94.50 105 VAL A N 1
ATOM 769 C CA . VAL A 1 105 ? 1.376 -6.444 -7.268 1.00 94.50 105 VAL A CA 1
ATOM 770 C C . VAL A 1 105 ? 1.075 -7.698 -6.445 1.00 94.50 105 VAL A C 1
ATOM 772 O O . VAL A 1 105 ? 0.150 -7.695 -5.632 1.00 94.50 105 VAL A O 1
ATOM 775 N N . ALA A 1 106 ? 1.888 -8.749 -6.586 1.00 93.44 106 ALA A N 1
ATOM 776 C CA . ALA A 1 106 ? 1.732 -9.979 -5.814 1.00 93.44 106 ALA A CA 1
ATOM 777 C C . ALA A 1 106 ? 1.816 -9.725 -4.297 1.00 93.44 106 ALA A C 1
ATOM 779 O O . ALA A 1 106 ? 1.004 -10.254 -3.537 1.00 93.44 106 ALA A O 1
ATOM 780 N N . LYS A 1 107 ? 2.742 -8.870 -3.843 1.00 91.88 107 LYS A N 1
ATOM 781 C CA . LYS A 1 107 ? 2.857 -8.477 -2.428 1.00 91.88 107 LYS A CA 1
ATOM 782 C C . LYS A 1 107 ? 1.627 -7.713 -1.934 1.00 91.88 107 LYS A C 1
ATOM 784 O O . LYS A 1 107 ? 1.140 -8.022 -0.847 1.00 91.88 107 LYS A O 1
ATOM 789 N N . CYS A 1 108 ? 1.087 -6.783 -2.726 1.00 93.31 108 CYS A N 1
ATOM 790 C CA . CYS A 1 108 ? -0.169 -6.098 -2.406 1.00 93.31 108 CYS A CA 1
ATOM 791 C C . CYS A 1 108 ? -1.321 -7.098 -2.238 1.00 93.31 108 CYS A C 1
ATOM 793 O O . CYS A 1 108 ? -2.044 -7.039 -1.246 1.00 93.31 108 CYS A O 1
ATOM 795 N N . VAL A 1 109 ? -1.454 -8.063 -3.155 1.00 94.31 109 VAL A N 1
ATOM 796 C CA . VAL A 1 109 ? -2.490 -9.108 -3.085 1.00 94.31 109 VAL A CA 1
ATOM 797 C C . VAL A 1 109 ? -2.313 -9.996 -1.852 1.00 94.31 109 VAL A C 1
ATOM 799 O O . VAL A 1 109 ? -3.288 -10.274 -1.157 1.00 94.31 109 VAL A O 1
ATOM 802 N N . ILE A 1 110 ? -1.085 -10.420 -1.534 1.00 93.62 110 ILE A N 1
ATOM 803 C CA . ILE A 1 110 ? -0.793 -11.210 -0.327 1.00 93.62 110 ILE A CA 1
ATOM 804 C C . ILE A 1 110 ? -1.184 -10.434 0.934 1.00 93.62 110 ILE A C 1
ATOM 806 O O . ILE A 1 110 ? -1.798 -11.006 1.838 1.00 93.62 110 ILE A O 1
ATOM 810 N N . LEU A 1 111 ? -0.858 -9.140 0.988 1.00 91.31 111 LEU A N 1
ATOM 811 C CA . LEU A 1 111 ? -1.207 -8.275 2.107 1.00 91.31 111 LEU A CA 1
ATOM 812 C C . LEU A 1 111 ? -2.729 -8.158 2.252 1.00 91.31 111 LEU A C 1
ATOM 814 O O . LEU A 1 111 ? -3.251 -8.445 3.327 1.00 91.31 111 LEU A O 1
ATOM 818 N N . LEU A 1 112 ? -3.448 -7.843 1.173 1.00 93.00 112 LEU A N 1
ATOM 819 C CA . LEU A 1 112 ? -4.912 -7.769 1.179 1.00 93.00 112 LEU A CA 1
ATOM 820 C C . LEU A 1 112 ? -5.544 -9.096 1.608 1.00 93.00 112 LEU A C 1
ATOM 822 O O . LEU A 1 112 ? -6.350 -9.114 2.533 1.00 93.00 112 LEU A O 1
ATOM 826 N N . LYS A 1 113 ? -5.119 -10.221 1.020 1.00 93.62 113 LYS A N 1
ATOM 827 C CA . LYS A 1 113 ? -5.617 -11.558 1.377 1.00 93.62 113 LYS A CA 1
ATOM 828 C C . LYS A 1 113 ? -5.440 -11.842 2.866 1.00 93.62 113 LYS A C 1
ATOM 830 O O . LYS A 1 113 ? -6.363 -12.317 3.516 1.00 93.62 113 LYS A O 1
ATOM 835 N N . ARG A 1 114 ? -4.269 -11.520 3.425 1.00 90.12 114 ARG A N 1
ATOM 836 C CA . ARG A 1 114 ? -3.991 -11.696 4.856 1.00 90.12 114 ARG A CA 1
ATOM 837 C C . ARG A 1 114 ? -4.923 -10.850 5.728 1.00 90.12 114 ARG A C 1
ATOM 839 O O . ARG A 1 114 ? -5.191 -11.240 6.854 1.00 90.12 114 ARG A O 1
ATOM 846 N N . HIS A 1 115 ? -5.362 -9.678 5.278 1.00 87.75 115 HIS A N 1
ATOM 847 C CA . HIS A 1 115 ? -6.248 -8.799 6.050 1.00 87.75 115 HIS A CA 1
ATOM 848 C C . HIS A 1 115 ? -7.734 -9.125 5.889 1.00 87.75 115 HIS A C 1
ATOM 850 O O . HIS A 1 115 ? -8.467 -8.981 6.856 1.00 87.75 115 HIS A O 1
ATOM 856 N N . LEU A 1 116 ? -8.152 -9.621 4.726 1.00 88.25 116 LEU A N 1
ATOM 857 C CA . LEU A 1 116 ? -9.547 -9.975 4.449 1.00 88.25 116 LEU A CA 1
ATOM 858 C C . LEU A 1 116 ? -9.942 -11.376 4.939 1.00 88.25 116 LEU A C 1
ATOM 860 O O . LEU A 1 116 ? -11.125 -11.652 5.081 1.00 88.25 116 LEU A O 1
ATOM 864 N N . MET A 1 117 ? -8.968 -12.266 5.151 1.00 88.81 117 MET A N 1
ATOM 865 C CA . MET A 1 117 ? -9.185 -13.658 5.581 1.00 88.81 117 MET A CA 1
ATOM 866 C C . MET A 1 117 ? -8.821 -13.896 7.055 1.00 88.81 117 MET A C 1
ATOM 868 O O . MET A 1 117 ? -8.544 -15.029 7.445 1.00 88.81 117 MET A O 1
ATOM 872 N N . ARG A 1 118 ? -8.736 -12.824 7.844 1.00 64.56 118 ARG A N 1
ATOM 873 C CA . ARG A 1 118 ? -8.662 -12.884 9.309 1.00 64.56 118 ARG A CA 1
ATOM 874 C C . ARG A 1 118 ? -10.064 -12.828 9.882 1.00 64.56 118 ARG A C 1
ATOM 876 O O . ARG A 1 118 ? -10.264 -13.500 10.912 1.00 64.56 118 ARG A O 1
#